Protein AF-A0A0F9HG44-F1 (afdb_monomer_lite)

Foldseek 3Di:
DWWFWCDPNDTDTDDPLLVVLLVVCVVPQPDDDDPVSVVSLVVCVVSVQWDFDDDPPDTGIHGDVVTPGDDD

Secondary structure (DSSP, 8-state):
---EEEETTEEEEPPHHHHHHHHHHHH-TT----HHHHHHHHHHHHTTSEEEEEETTEEEEEE-TTS--B--

Radius of gyration: 11.69 Å; chains: 1; bounding box: 35×22×19 Å

Structure (mmCIF, N/CA/C/O backbone):
data_AF-A0A0F9HG44-F1
#
_entry.id   AF-A0A0F9HG44-F1
#
loop_
_atom_site.group_PDB
_atom_site.id
_atom_site.type_symbol
_atom_site.label_atom_id
_atom_site.label_alt_id
_atom_site.label_comp_id
_atom_site.label_asym_id
_atom_site.label_entity_id
_atom_site.label_seq_id
_atom_site.pdbx_PDB_ins_code
_atom_site.Cartn_x
_atom_site.Cartn_y
_atom_site.Cartn_z
_atom_site.occupancy
_atom_site.B_iso_or_equiv
_atom_site.auth_seq_id
_atom_site.auth_comp_id
_atom_site.auth_asym_id
_atom_site.auth_atom_id
_atom_site.pdbx_PDB_model_num
ATOM 1 N N . MET A 1 1 ? -10.688 10.398 -1.047 1.00 43.94 1 MET A N 1
ATOM 2 C CA . MET A 1 1 ? -10.771 9.135 -1.811 1.00 43.94 1 MET A CA 1
ATOM 3 C C . MET A 1 1 ? -10.790 7.991 -0.800 1.00 43.94 1 MET A C 1
ATOM 5 O O . MET A 1 1 ? -10.130 8.140 0.220 1.00 43.94 1 MET A O 1
ATOM 9 N N . LYS A 1 2 ? -11.596 6.931 -0.966 1.00 40.91 2 LYS A N 1
ATOM 10 C CA . LYS A 1 2 ? -11.610 5.794 -0.019 1.00 40.91 2 LYS A CA 1
ATOM 11 C C . LYS A 1 2 ? -11.208 4.526 -0.759 1.00 40.91 2 LYS A C 1
ATOM 13 O O . LYS A 1 2 ? -12.008 4.009 -1.528 1.00 40.91 2 LYS A O 1
ATOM 18 N N . LEU A 1 3 ? -9.982 4.059 -0.538 1.00 48.44 3 LEU A N 1
ATOM 19 C CA . LEU A 1 3 ? -9.522 2.774 -1.055 1.00 48.44 3 LEU A CA 1
ATOM 20 C C . LEU A 1 3 ? -9.964 1.671 -0.086 1.00 48.44 3 LEU A C 1
ATOM 22 O O . LEU A 1 3 ? -9.921 1.838 1.139 1.00 48.44 3 LEU A O 1
ATOM 26 N N . TRP A 1 4 ? -10.414 0.557 -0.651 1.00 52.47 4 TRP A N 1
ATOM 27 C CA . TRP A 1 4 ? -10.899 -0.600 0.090 1.00 52.47 4 TRP A CA 1
ATOM 28 C C . TRP A 1 4 ? -10.096 -1.838 -0.319 1.00 52.47 4 TRP A C 1
ATOM 30 O O . TRP A 1 4 ? -9.889 -2.085 -1.505 1.00 52.47 4 TRP A O 1
ATOM 40 N N . GLU A 1 5 ? -9.635 -2.603 0.664 1.00 53.75 5 GLU A N 1
ATOM 41 C CA . GLU A 1 5 ? -8.912 -3.867 0.487 1.00 53.75 5 GLU A CA 1
ATOM 42 C C . GLU A 1 5 ? -9.902 -5.031 0.449 1.00 53.75 5 GLU A C 1
ATOM 44 O O . GLU A 1 5 ? -10.777 -5.077 1.297 1.00 53.75 5 GLU A O 1
ATOM 49 N N . LEU A 1 6 ? -9.746 -6.003 -0.452 1.00 48.78 6 LEU A N 1
ATOM 50 C CA . LEU A 1 6 ? -10.520 -7.250 -0.442 1.00 48.78 6 LEU A CA 1
ATOM 51 C C . LEU A 1 6 ? -9.686 -8.385 0.180 1.00 48.78 6 LEU A C 1
ATOM 53 O O . LEU A 1 6 ? -9.107 -9.210 -0.524 1.00 48.78 6 LEU A O 1
ATOM 57 N N . ALA A 1 7 ? -9.627 -8.447 1.512 1.00 48.06 7 ALA A N 1
ATOM 58 C CA . ALA A 1 7 ? -9.018 -9.572 2.225 1.00 48.06 7 ALA A CA 1
ATOM 59 C C . ALA A 1 7 ? -10.097 -10.539 2.719 1.00 48.06 7 ALA A C 1
ATOM 61 O O . ALA A 1 7 ? -11.001 -10.164 3.463 1.00 48.06 7 ALA A O 1
ATOM 62 N N . ASN A 1 8 ? -10.026 -11.807 2.294 1.00 43.88 8 ASN A N 1
ATOM 63 C CA . ASN A 1 8 ? -11.001 -12.856 2.642 1.00 43.88 8 ASN A CA 1
ATOM 64 C C . ASN A 1 8 ? -12.477 -12.482 2.363 1.00 43.88 8 ASN A C 1
ATOM 66 O O . ASN A 1 8 ? -13.378 -12.951 3.056 1.00 43.88 8 ASN A O 1
ATOM 70 N N . GLY A 1 9 ? -12.741 -11.638 1.358 1.00 51.31 9 GLY A N 1
ATOM 71 C CA . GLY A 1 9 ? -14.100 -11.191 1.026 1.00 51.31 9 GLY A CA 1
ATOM 72 C C . GLY A 1 9 ? -14.611 -9.997 1.844 1.00 51.31 9 GLY A C 1
ATOM 73 O O . GLY A 1 9 ? -15.779 -9.642 1.707 1.00 51.31 9 GLY A O 1
ATOM 74 N N . ILE A 1 10 ? -13.776 -9.378 2.686 1.00 50.25 10 ILE A N 1
ATOM 75 C CA . ILE A 1 10 ? -14.139 -8.209 3.497 1.00 50.25 10 ILE A CA 1
ATOM 76 C C . ILE A 1 10 ? -13.417 -6.979 2.954 1.00 50.25 10 ILE A C 1
ATOM 78 O O . ILE A 1 10 ? -12.205 -7.018 2.770 1.00 50.25 10 ILE A O 1
ATOM 82 N N . LEU A 1 11 ? -14.186 -5.907 2.729 1.00 59.03 11 LEU A N 1
ATOM 83 C CA . LEU A 1 11 ? -13.696 -4.589 2.335 1.00 59.03 11 LEU A CA 1
ATOM 84 C C . LEU A 1 11 ? -13.193 -3.820 3.564 1.00 59.03 11 LEU A C 1
ATOM 86 O O . LEU A 1 11 ? -14.002 -3.277 4.322 1.00 59.03 11 LEU A O 1
ATOM 90 N N . THR A 1 12 ? -11.878 -3.772 3.781 1.00 63.69 12 THR A N 1
ATOM 91 C CA . THR A 1 12 ? -11.274 -2.967 4.855 1.00 63.69 12 THR A CA 1
ATOM 92 C C . THR A 1 12 ? -10.918 -1.572 4.342 1.00 63.69 12 THR A C 1
ATOM 94 O O . THR A 1 12 ? -10.182 -1.457 3.361 1.00 63.69 12 THR A O 1
ATOM 97 N N . PRO A 1 13 ? -11.422 -0.494 4.973 1.00 68.88 13 PRO A N 1
ATOM 98 C CA . PRO A 1 13 ? -11.076 0.859 4.566 1.00 68.88 13 PRO A CA 1
ATOM 99 C C . PRO A 1 13 ? -9.617 1.161 4.921 1.00 68.88 13 PRO A C 1
ATOM 101 O O . PRO A 1 13 ? -9.176 0.890 6.044 1.00 68.88 13 PRO A O 1
ATOM 104 N N . LEU A 1 14 ? -8.888 1.753 3.979 1.00 75.81 14 LEU A N 1
ATOM 105 C CA . LEU A 1 14 ? -7.581 2.342 4.250 1.00 75.81 14 LEU A CA 1
ATOM 106 C C . LEU A 1 14 ? -7.740 3.687 4.974 1.00 75.81 14 LEU A C 1
ATOM 108 O O . LEU A 1 14 ? -8.683 4.445 4.716 1.00 75.81 14 LEU A O 1
ATOM 112 N N . SER A 1 15 ? -6.823 3.981 5.897 1.00 84.25 15 SER A N 1
ATOM 113 C CA . SER A 1 15 ? -6.717 5.315 6.496 1.00 84.25 15 SER A CA 1
ATOM 114 C C . SER A 1 15 ? -6.268 6.351 5.457 1.00 84.25 15 SER A C 1
ATOM 116 O O . SER A 1 15 ? -5.785 5.995 4.386 1.00 84.25 15 SER A O 1
ATOM 118 N N . GLU A 1 16 ? -6.409 7.645 5.762 1.00 83.19 16 GLU A N 1
ATOM 119 C CA . GLU A 1 16 ? -5.880 8.711 4.890 1.00 83.19 16 GLU A CA 1
ATOM 120 C C . GLU A 1 16 ? -4.374 8.534 4.653 1.00 83.19 16 GLU A C 1
ATOM 122 O O . GLU A 1 16 ? -3.939 8.501 3.514 1.00 83.19 16 GLU A O 1
ATOM 127 N N . GLU A 1 17 ? -3.607 8.263 5.709 1.00 84.00 17 GLU A N 1
ATOM 128 C CA . GLU A 1 17 ? -2.155 8.049 5.625 1.00 84.00 17 GLU A CA 1
ATOM 129 C C . GLU A 1 17 ? -1.780 6.811 4.782 1.00 84.00 17 GLU A C 1
ATOM 131 O O . GLU A 1 17 ? -0.780 6.808 4.071 1.00 84.00 17 GLU A O 1
ATOM 136 N N . GLU A 1 18 ? -2.597 5.754 4.832 1.00 85.12 18 GLU A N 1
ATOM 137 C CA . GLU A 1 18 ? -2.433 4.562 3.994 1.00 85.12 18 GLU A CA 1
ATOM 138 C C . GLU A 1 18 ? -2.789 4.834 2.525 1.00 85.12 18 GLU A C 1
ATOM 140 O O . GLU A 1 18 ? -2.114 4.315 1.638 1.00 85.12 18 GLU A O 1
ATOM 145 N N . ASN A 1 19 ? -3.820 5.649 2.265 1.00 84.81 19 ASN A N 1
ATOM 146 C CA . ASN A 1 19 ? -4.196 6.075 0.915 1.00 84.81 19 ASN A CA 1
ATOM 147 C C . ASN A 1 19 ? -3.112 6.946 0.287 1.00 84.81 19 ASN A C 1
ATOM 149 O O . ASN A 1 19 ? -2.707 6.670 -0.836 1.00 84.81 19 ASN A O 1
ATOM 153 N N . ASP A 1 20 ? -2.626 7.947 1.020 1.00 85.56 20 ASP A N 1
ATOM 154 C CA . ASP A 1 20 ? -1.605 8.879 0.542 1.00 85.56 20 ASP A CA 1
ATOM 155 C C . ASP A 1 20 ? -0.323 8.124 0.167 1.00 85.56 20 ASP A C 1
ATOM 157 O O . ASP A 1 20 ? 0.264 8.345 -0.894 1.00 85.56 20 ASP A O 1
ATOM 161 N N . LEU A 1 21 ? 0.086 7.165 1.006 1.00 86.88 21 LEU A N 1
ATOM 162 C CA . LEU A 1 21 ? 1.252 6.339 0.718 1.00 86.88 21 LEU A CA 1
ATOM 163 C C . LEU A 1 21 ? 1.013 5.394 -0.467 1.00 86.88 21 LEU A C 1
ATOM 165 O O . LEU A 1 21 ? 1.907 5.199 -1.289 1.00 86.88 21 LEU A O 1
ATOM 169 N N . LEU A 1 22 ? -0.184 4.811 -0.580 1.00 83.94 22 LEU A N 1
ATOM 170 C CA . LEU A 1 22 ? -0.520 3.949 -1.711 1.00 83.94 22 LEU A CA 1
ATOM 171 C C . LEU A 1 22 ? -0.531 4.727 -3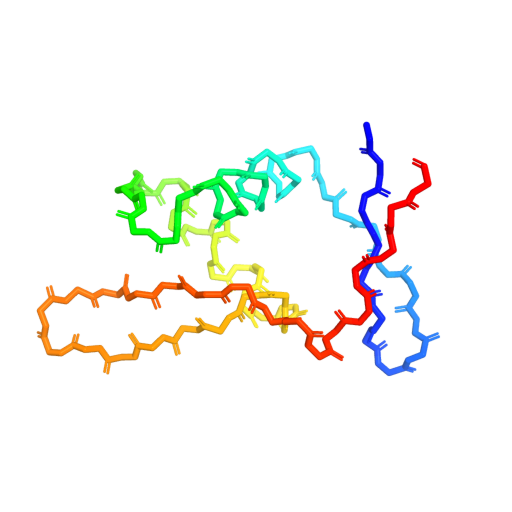.032 1.00 83.94 22 LEU A C 1
ATOM 173 O O . LEU A 1 22 ? -0.039 4.217 -4.035 1.00 83.94 22 LEU A O 1
ATOM 177 N N . GLU A 1 23 ? -1.062 5.950 -3.042 1.00 83.62 23 GLU A N 1
ATOM 178 C CA . GLU A 1 23 ? -1.022 6.833 -4.210 1.00 83.62 23 GLU A CA 1
ATOM 179 C C . GLU A 1 23 ? 0.419 7.145 -4.619 1.00 83.62 23 GLU A C 1
ATOM 181 O O . GLU A 1 23 ? 0.754 7.001 -5.794 1.00 83.62 23 GLU A O 1
ATOM 186 N N . LYS A 1 24 ? 1.297 7.430 -3.650 1.00 84.88 24 LYS A N 1
ATOM 187 C CA . LYS A 1 24 ? 2.733 7.631 -3.891 1.00 84.88 24 LYS A CA 1
ATOM 188 C C . LYS A 1 24 ? 3.374 6.425 -4.591 1.00 84.88 24 LYS A C 1
ATOM 190 O O . LYS A 1 24 ? 4.113 6.604 -5.551 1.00 84.88 24 LYS A O 1
ATOM 195 N N . PHE A 1 25 ? 3.038 5.201 -4.172 1.00 83.00 25 PHE A N 1
ATOM 196 C CA . PHE A 1 25 ? 3.521 3.970 -4.815 1.00 83.00 25 PHE A CA 1
ATOM 197 C C . PHE A 1 25 ? 2.912 3.693 -6.193 1.00 83.00 25 PHE A C 1
ATOM 199 O O . PHE A 1 25 ? 3.549 3.037 -7.013 1.00 83.00 25 PHE A O 1
ATOM 206 N N . LEU A 1 26 ? 1.686 4.156 -6.453 1.00 80.62 26 LEU A N 1
ATOM 207 C CA . LEU A 1 26 ? 1.062 4.059 -7.776 1.00 80.62 26 LEU A CA 1
ATOM 208 C C . LEU A 1 26 ? 1.694 5.030 -8.781 1.00 80.62 26 LEU A C 1
ATOM 210 O O . LEU A 1 26 ? 1.669 4.758 -9.981 1.00 80.62 26 LEU A O 1
ATOM 214 N N . GLU A 1 27 ? 2.233 6.153 -8.306 1.00 82.31 27 GLU A N 1
ATOM 215 C CA . GLU A 1 27 ? 2.959 7.124 -9.127 1.00 82.31 27 GLU A CA 1
ATOM 216 C C . GLU A 1 27 ? 4.439 6.748 -9.302 1.00 82.31 27 GLU A C 1
ATOM 218 O O . GLU A 1 27 ? 4.959 6.833 -10.417 1.00 82.31 27 GLU A O 1
ATOM 223 N N . ASP A 1 28 ? 5.103 6.304 -8.230 1.00 80.31 28 ASP A N 1
ATOM 224 C CA . ASP A 1 28 ? 6.505 5.883 -8.226 1.00 80.31 28 ASP A CA 1
ATOM 225 C C . ASP A 1 28 ? 6.750 4.699 -7.270 1.00 80.31 28 ASP A C 1
ATOM 227 O O . ASP A 1 28 ? 6.849 4.838 -6.046 1.00 80.31 28 ASP A O 1
ATOM 231 N N . GLU A 1 29 ? 6.919 3.508 -7.851 1.00 71.25 29 GLU A N 1
ATOM 232 C CA . GLU A 1 29 ? 7.193 2.263 -7.121 1.00 71.25 29 GLU A CA 1
ATOM 233 C C . GLU A 1 29 ? 8.567 2.251 -6.411 1.00 71.25 29 GLU A C 1
ATOM 235 O O . GLU A 1 29 ? 8.826 1.364 -5.600 1.00 71.25 29 GLU A O 1
ATOM 240 N N . ASN A 1 30 ? 9.468 3.204 -6.692 1.00 72.56 30 ASN A N 1
ATOM 241 C CA . ASN A 1 30 ? 10.782 3.307 -6.040 1.00 72.56 30 ASN A CA 1
ATOM 242 C C . ASN A 1 30 ? 10.920 4.564 -5.168 1.00 72.56 30 ASN A C 1
ATOM 244 O O . ASN A 1 30 ? 12.043 5.017 -4.936 1.00 72.56 30 ASN A O 1
ATOM 248 N N . CYS A 1 31 ? 9.813 5.134 -4.687 1.00 75.56 31 CYS A N 1
ATOM 249 C CA . CYS A 1 31 ? 9.888 6.299 -3.815 1.00 75.56 31 CYS A CA 1
ATOM 250 C C . CYS A 1 31 ? 10.640 5.987 -2.504 1.00 75.56 31 CYS A C 1
ATOM 252 O O . CYS A 1 31 ? 10.450 4.941 -1.882 1.00 75.56 31 CYS A O 1
ATOM 254 N N . GLU A 1 32 ? 11.502 6.913 -2.073 1.00 80.94 32 GLU A N 1
ATOM 255 C CA . GLU A 1 32 ? 12.127 6.837 -0.752 1.00 80.94 32 GLU A CA 1
ATOM 256 C C . GLU A 1 32 ? 11.070 7.071 0.335 1.00 80.94 32 GLU A C 1
ATOM 258 O O . GLU A 1 32 ? 10.225 7.974 0.233 1.00 80.94 32 GLU A O 1
ATOM 263 N N . LEU A 1 33 ? 11.128 6.241 1.377 1.00 84.31 33 LEU A N 1
ATOM 264 C CA . LEU A 1 33 ? 10.246 6.317 2.531 1.00 84.31 33 LEU A CA 1
ATOM 265 C C . LEU A 1 33 ? 10.986 6.918 3.722 1.00 84.31 33 LEU A C 1
ATOM 267 O O . LEU A 1 33 ? 12.154 6.623 3.964 1.00 84.31 33 LEU A O 1
ATOM 271 N N . ASN A 1 34 ? 10.289 7.734 4.503 1.00 87.88 34 ASN A N 1
ATOM 272 C CA . ASN A 1 34 ? 10.733 8.081 5.849 1.00 87.88 34 ASN A CA 1
ATOM 273 C C . ASN A 1 34 ? 10.327 6.997 6.870 1.00 87.88 34 ASN A C 1
ATOM 275 O O . ASN A 1 34 ? 9.456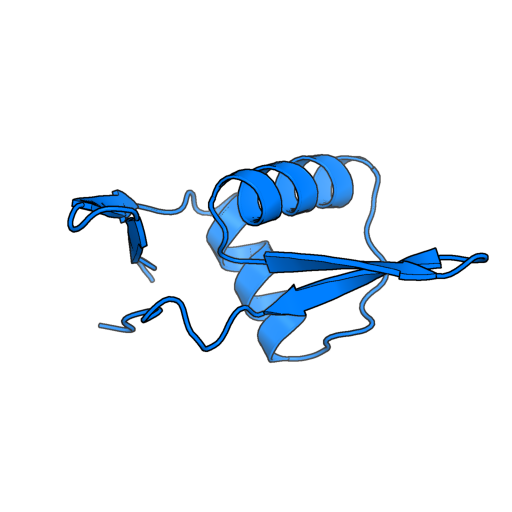 6.175 6.597 1.00 87.88 34 ASN A O 1
ATOM 279 N N . GLU A 1 35 ? 10.888 7.038 8.085 1.00 86.00 35 GLU A N 1
ATOM 280 C CA . GLU A 1 35 ? 10.613 6.049 9.152 1.00 86.00 35 GLU A CA 1
ATOM 281 C C . GLU A 1 35 ? 9.112 5.833 9.424 1.00 86.00 35 GLU A C 1
ATOM 283 O O . GLU A 1 35 ? 8.668 4.738 9.768 1.00 86.00 35 GLU A O 1
ATOM 288 N N . ARG A 1 36 ? 8.296 6.884 9.280 1.00 87.06 36 ARG A N 1
ATOM 289 C CA . ARG A 1 36 ? 6.852 6.806 9.508 1.00 87.06 36 ARG A CA 1
ATOM 290 C C . ARG A 1 36 ? 6.130 6.164 8.326 1.00 87.06 36 ARG A C 1
ATOM 292 O O . ARG A 1 36 ? 5.249 5.333 8.540 1.00 87.06 36 ARG A O 1
ATOM 299 N N . GLU A 1 37 ? 6.520 6.508 7.105 1.00 87.31 37 GLU A N 1
ATOM 300 C CA . GLU A 1 37 ? 6.029 5.880 5.878 1.00 87.31 37 GLU A CA 1
ATOM 301 C C . GLU A 1 37 ? 6.416 4.398 5.816 1.00 87.31 37 GLU A C 1
ATOM 303 O O . GLU A 1 37 ? 5.595 3.587 5.406 1.00 87.31 37 GLU A O 1
ATOM 308 N N . GLU A 1 38 ? 7.594 4.005 6.307 1.00 86.88 38 GLU A N 1
ATOM 309 C CA . GLU A 1 38 ? 7.988 2.594 6.418 1.00 86.88 38 GLU A CA 1
ATOM 310 C C . GLU A 1 38 ? 7.040 1.801 7.326 1.00 86.88 38 GLU A C 1
ATOM 312 O O . GLU A 1 38 ? 6.601 0.703 6.975 1.00 86.88 38 GLU A O 1
ATOM 317 N N . ILE A 1 39 ? 6.655 2.366 8.475 1.00 89.06 39 ILE A N 1
ATOM 318 C CA . ILE A 1 39 ? 5.682 1.736 9.381 1.00 89.06 39 ILE A CA 1
ATOM 319 C C . ILE A 1 39 ? 4.328 1.562 8.680 1.00 89.06 39 ILE A C 1
ATOM 321 O O . ILE A 1 39 ? 3.661 0.536 8.844 1.00 89.06 39 ILE A O 1
ATOM 325 N N . VAL A 1 40 ? 3.898 2.554 7.901 1.00 88.62 40 VAL A N 1
ATOM 326 C CA . VAL A 1 40 ? 2.638 2.496 7.146 1.00 88.62 40 VAL A CA 1
ATOM 327 C C . VAL A 1 40 ? 2.742 1.492 5.992 1.00 88.62 40 VAL A C 1
ATOM 329 O O . VAL A 1 40 ? 1.830 0.687 5.811 1.00 88.62 40 VAL A O 1
ATOM 332 N N . ALA A 1 41 ? 3.873 1.434 5.287 1.00 85.94 41 ALA A N 1
ATOM 333 C CA . ALA A 1 41 ? 4.142 0.443 4.250 1.00 85.94 41 ALA A CA 1
ATOM 334 C C . ALA A 1 41 ? 4.090 -0.981 4.818 1.00 85.94 41 ALA A C 1
ATOM 336 O O . ALA A 1 41 ? 3.449 -1.854 4.238 1.00 85.94 41 ALA A O 1
ATOM 337 N N . GLN A 1 42 ? 4.662 -1.223 6.002 1.00 86.19 42 GLN A N 1
ATOM 338 C CA . GLN A 1 42 ? 4.568 -2.522 6.679 1.00 86.19 42 GLN A CA 1
ATOM 339 C C . GLN A 1 42 ? 3.125 -2.903 7.045 1.00 86.19 42 GLN A C 1
ATOM 341 O O . GLN A 1 42 ? 2.745 -4.076 6.938 1.00 86.19 42 GLN A O 1
ATOM 346 N N . LYS A 1 43 ? 2.287 -1.933 7.435 1.00 86.69 43 LYS A N 1
ATOM 347 C CA . LYS A 1 43 ? 0.848 -2.171 7.644 1.00 86.69 43 LYS A CA 1
ATOM 348 C C . LYS A 1 43 ? 0.154 -2.540 6.336 1.00 86.69 43 LYS A C 1
ATOM 350 O O . LYS A 1 43 ? -0.605 -3.504 6.318 1.00 86.69 43 LYS A O 1
ATOM 355 N N . LEU A 1 44 ? 0.451 -1.835 5.246 1.00 83.44 44 LEU A N 1
ATOM 356 C CA . LEU A 1 44 ? -0.078 -2.141 3.914 1.00 83.44 44 LEU A CA 1
ATOM 357 C C . LEU A 1 44 ? 0.384 -3.514 3.399 1.00 83.44 44 LEU A C 1
ATOM 359 O O . LEU A 1 44 ? -0.398 -4.214 2.762 1.00 83.44 44 LEU A O 1
ATOM 363 N N . VAL A 1 45 ? 1.610 -3.940 3.722 1.00 85.06 45 VAL A N 1
ATOM 364 C CA . VAL A 1 45 ? 2.096 -5.304 3.447 1.00 85.06 45 VAL A CA 1
ATOM 365 C C . VAL A 1 45 ? 1.329 -6.341 4.261 1.00 85.06 45 VAL A C 1
ATOM 367 O O . VAL A 1 45 ? 0.911 -7.365 3.727 1.00 85.06 45 VAL A O 1
ATOM 370 N N . SER A 1 46 ? 1.081 -6.066 5.544 1.00 82.94 46 SER A N 1
ATOM 371 C CA . SER A 1 46 ? 0.280 -6.948 6.409 1.00 82.94 46 SER A CA 1
ATOM 372 C C . SER A 1 46 ? -1.164 -7.091 5.908 1.00 82.94 46 SER A C 1
ATOM 374 O O . SER A 1 46 ? -1.769 -8.151 6.049 1.00 82.94 46 SER A O 1
ATOM 376 N N . LYS A 1 47 ? -1.685 -6.038 5.271 1.00 77.81 47 LYS A N 1
ATOM 377 C CA . LYS A 1 47 ? -2.969 -5.980 4.556 1.00 77.81 47 LYS A CA 1
ATOM 378 C C . LYS A 1 47 ? -2.891 -6.508 3.116 1.00 77.81 47 LYS A C 1
ATOM 380 O O . LYS A 1 47 ? -3.778 -6.295 2.306 1.00 77.81 47 LYS A O 1
ATOM 385 N N . SER A 1 48 ? -1.791 -7.148 2.724 1.00 78.69 48 SER A N 1
ATOM 386 C CA . SER A 1 48 ? -1.580 -7.659 1.360 1.00 78.69 48 SER A CA 1
ATOM 387 C C . SER A 1 48 ? -1.729 -6.626 0.225 1.00 78.69 48 SER A C 1
ATOM 389 O O . SER A 1 48 ? -1.726 -7.028 -0.936 1.00 78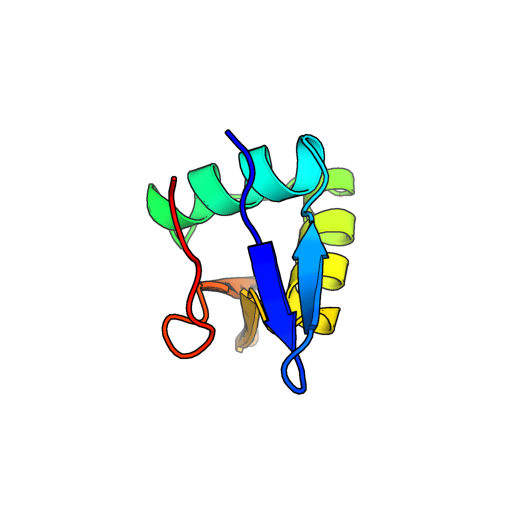.69 48 SER A O 1
ATOM 391 N N . VAL A 1 49 ? -1.837 -5.324 0.518 1.00 80.94 49 VAL A N 1
ATOM 392 C CA . VAL A 1 49 ? -1.987 -4.233 -0.462 1.00 80.94 49 VAL A CA 1
ATOM 393 C C . VAL A 1 49 ? -0.648 -3.927 -1.115 1.00 80.94 49 VAL A C 1
ATOM 395 O O . VAL A 1 49 ? -0.580 -3.696 -2.320 1.00 80.94 49 VAL A O 1
ATOM 398 N N . LEU A 1 50 ? 0.424 -3.970 -0.326 1.00 83.94 50 LEU A N 1
ATOM 399 C CA . LEU A 1 50 ? 1.791 -3.922 -0.821 1.00 83.94 50 LEU A CA 1
ATOM 400 C C . LEU A 1 50 ? 2.435 -5.304 -0.709 1.00 83.94 50 LEU A C 1
ATOM 402 O O . LEU A 1 50 ? 2.127 -6.099 0.175 1.00 83.94 50 LEU A O 1
ATOM 406 N N . ILE A 1 51 ? 3.368 -5.582 -1.605 1.00 83.56 51 ILE A N 1
ATOM 407 C CA . ILE A 1 51 ? 4.277 -6.717 -1.523 1.00 83.56 51 ILE A CA 1
ATOM 408 C C . ILE A 1 51 ? 5.659 -6.144 -1.253 1.00 83.56 51 ILE A C 1
ATOM 410 O O . ILE A 1 51 ? 6.148 -5.327 -2.030 1.00 83.56 51 ILE A O 1
ATOM 414 N N . ARG A 1 52 ? 6.276 -6.581 -0.154 1.00 84.50 52 ARG A N 1
ATOM 415 C CA . ARG A 1 52 ? 7.688 -6.321 0.120 1.00 84.50 52 ARG A CA 1
ATOM 416 C C . ARG A 1 52 ? 8.530 -7.288 -0.704 1.00 84.50 52 ARG A C 1
ATOM 418 O O . ARG A 1 52 ? 8.337 -8.501 -0.630 1.00 84.50 52 ARG A O 1
ATOM 425 N N . GLU A 1 53 ? 9.443 -6.749 -1.489 1.00 82.12 53 GLU A N 1
ATOM 426 C CA . GLU A 1 53 ? 10.496 -7.492 -2.158 1.00 82.12 53 GLU A CA 1
ATOM 427 C C . GLU A 1 53 ? 11.782 -7.296 -1.358 1.00 82.12 53 GLU A C 1
ATOM 429 O O . GLU A 1 53 ? 12.352 -6.204 -1.343 1.00 82.12 53 GLU A O 1
ATOM 434 N N . ASP A 1 54 ? 12.233 -8.357 -0.687 1.00 67.25 54 ASP A N 1
AT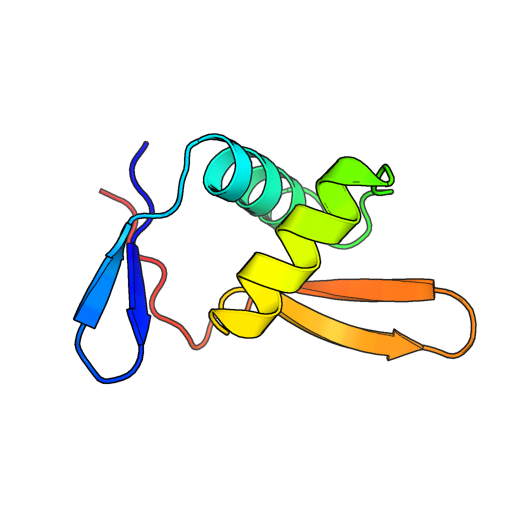OM 435 C CA . ASP A 1 54 ? 13.536 -8.356 -0.027 1.00 67.25 54 ASP A CA 1
ATOM 436 C C . ASP A 1 54 ? 14.625 -8.325 -1.104 1.00 67.25 54 ASP A C 1
ATOM 438 O O . ASP A 1 54 ? 14.889 -9.320 -1.789 1.00 67.25 54 ASP A O 1
ATOM 442 N N . LYS A 1 55 ? 15.254 -7.162 -1.277 1.00 60.66 55 LYS A N 1
ATOM 443 C CA . LYS A 1 55 ? 16.535 -7.040 -1.971 1.00 60.66 55 LYS A CA 1
ATOM 444 C C . LYS A 1 55 ? 17.605 -6.681 -0.955 1.00 60.66 55 LYS A C 1
ATOM 446 O O . LYS A 1 55 ? 17.355 -5.902 -0.046 1.00 60.66 55 LYS A O 1
ATOM 451 N N . GLU A 1 56 ? 18.798 -7.237 -1.155 1.00 57.09 56 GLU A N 1
ATOM 452 C CA . GLU A 1 56 ? 19.936 -7.178 -0.223 1.00 57.09 56 GLU A CA 1
ATOM 453 C C . GLU A 1 56 ? 20.340 -5.762 0.228 1.00 57.09 56 GLU A C 1
ATOM 455 O O . GLU A 1 56 ? 20.963 -5.641 1.276 1.00 57.09 56 GLU A O 1
ATOM 460 N N . ASP A 1 57 ? 19.963 -4.712 -0.512 1.00 55.91 57 ASP A N 1
ATOM 461 C CA . ASP A 1 57 ? 20.355 -3.325 -0.218 1.00 55.91 57 ASP A CA 1
ATOM 462 C C . ASP A 1 57 ? 19.195 -2.377 0.134 1.00 55.91 57 ASP A C 1
ATOM 464 O O . ASP A 1 57 ? 19.434 -1.352 0.767 1.00 55.91 57 ASP A O 1
ATOM 468 N N . CYS A 1 58 ? 17.945 -2.676 -0.245 1.00 57.59 58 CYS A N 1
ATOM 469 C CA . CYS A 1 58 ? 16.796 -1.806 0.040 1.00 57.59 58 CYS A CA 1
ATOM 470 C C . CYS A 1 58 ? 15.493 -2.607 0.084 1.00 57.59 58 CYS A C 1
ATOM 472 O O . CYS A 1 58 ? 15.219 -3.397 -0.826 1.00 57.59 58 CYS A O 1
ATOM 474 N N . ASP A 1 59 ? 14.648 -2.307 1.072 1.00 64.38 59 ASP A N 1
ATOM 475 C CA . ASP A 1 59 ? 13.262 -2.765 1.103 1.00 64.38 59 ASP A CA 1
ATOM 476 C C . ASP A 1 59 ? 12.498 -2.128 -0.057 1.00 64.38 59 ASP A C 1
ATOM 478 O O . ASP A 1 59 ? 12.196 -0.936 -0.048 1.00 64.38 59 ASP A O 1
ATOM 482 N N . LYS A 1 60 ? 12.206 -2.921 -1.091 1.00 72.81 60 LYS A N 1
ATOM 483 C CA . LYS A 1 60 ? 11.353 -2.476 -2.192 1.00 72.81 60 LYS A CA 1
ATOM 484 C C . LYS A 1 60 ? 9.917 -2.868 -1.902 1.00 72.81 60 LYS A C 1
ATOM 486 O O . LYS A 1 60 ? 9.649 -3.997 -1.498 1.00 72.81 60 LYS A O 1
ATOM 491 N N . PHE A 1 61 ? 8.985 -1.961 -2.153 1.00 79.62 61 PHE A N 1
ATOM 492 C CA . PHE A 1 61 ? 7.559 -2.237 -2.043 1.00 79.62 61 PHE A CA 1
ATOM 493 C C . PHE A 1 61 ? 6.918 -2.095 -3.416 1.00 79.62 61 PHE A C 1
ATOM 495 O O . PHE A 1 61 ? 7.242 -1.182 -4.166 1.00 79.62 61 PHE A O 1
ATOM 502 N N . ARG A 1 62 ? 5.993 -2.994 -3.746 1.00 80.44 62 ARG A N 1
ATOM 503 C CA . ARG A 1 62 ? 5.185 -2.892 -4.964 1.00 80.44 62 ARG A CA 1
ATOM 504 C C . ARG A 1 62 ? 3.715 -3.076 -4.661 1.00 80.44 62 ARG A C 1
ATOM 506 O O . ARG A 1 62 ? 3.359 -3.858 -3.779 1.00 80.44 62 ARG A O 1
ATOM 513 N N . VAL A 1 63 ? 2.857 -2.411 -5.425 1.00 80.69 63 VAL A N 1
ATOM 514 C CA . VAL A 1 63 ? 1.409 -2.573 -5.285 1.00 80.69 63 VA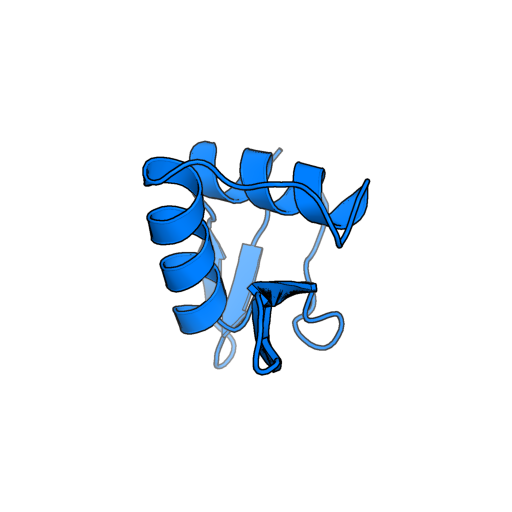L A CA 1
ATOM 515 C C . VAL A 1 63 ? 1.001 -3.986 -5.691 1.00 80.69 63 VAL A C 1
ATOM 517 O O . VAL A 1 63 ? 1.427 -4.536 -6.713 1.00 80.69 63 VAL A O 1
ATOM 520 N N . ASN A 1 64 ? 0.172 -4.612 -4.865 1.00 77.50 64 ASN A N 1
ATOM 521 C CA . ASN A 1 64 ? -0.395 -5.910 -5.156 1.00 77.50 64 ASN A CA 1
ATOM 522 C C . ASN A 1 64 ? -1.641 -5.759 -6.032 1.00 77.50 64 ASN A C 1
ATOM 524 O O . ASN A 1 64 ? -2.765 -5.790 -5.543 1.00 77.50 64 ASN A O 1
ATOM 528 N N . TYR A 1 65 ? -1.443 -5.685 -7.347 1.00 69.25 65 TYR A N 1
ATOM 529 C CA . TYR A 1 65 ? -2.535 -5.606 -8.328 1.00 69.25 65 TYR A CA 1
ATOM 530 C C . TYR A 1 65 ? -3.474 -6.831 -8.351 1.00 69.25 65 TYR A C 1
ATOM 532 O O . TYR A 1 65 ? -4.429 -6.852 -9.121 1.00 69.25 65 TYR A O 1
ATOM 540 N N . ARG A 1 66 ? -3.192 -7.884 -7.565 1.00 64.31 66 ARG A N 1
ATOM 541 C CA . ARG A 1 66 ? -4.102 -9.031 -7.388 1.00 64.31 66 ARG A CA 1
ATOM 542 C C . ARG A 1 66 ? -5.116 -8.824 -6.271 1.00 64.31 66 ARG A C 1
ATOM 544 O O . ARG A 1 66 ? -6.092 -9.566 -6.222 1.00 64.31 66 ARG A O 1
ATOM 551 N N . VAL A 1 67 ? -4.872 -7.880 -5.365 1.00 64.00 67 VAL A N 1
ATOM 552 C CA . VAL A 1 67 ? -5.930 -7.373 -4.495 1.00 64.00 67 VAL A CA 1
ATOM 553 C C . VAL A 1 67 ? -6.705 -6.399 -5.363 1.00 64.00 67 VAL A C 1
ATOM 555 O O . VAL A 1 67 ? -6.115 -5.462 -5.897 1.00 64.00 67 VAL A O 1
ATOM 558 N N . ASP A 1 68 ? -7.997 -6.647 -5.567 1.00 53.94 68 ASP A N 1
ATOM 559 C CA . ASP A 1 68 ? -8.850 -5.688 -6.260 1.00 53.94 68 ASP A CA 1
ATOM 560 C C . ASP A 1 68 ? -8.889 -4.401 -5.422 1.00 53.94 68 ASP A C 1
ATOM 562 O O . ASP A 1 68 ? -9.637 -4.296 -4.450 1.00 53.94 68 ASP A O 1
ATOM 566 N N . VAL A 1 69 ? -8.035 -3.435 -5.754 1.00 54.97 69 VAL A N 1
ATOM 567 C CA . VAL A 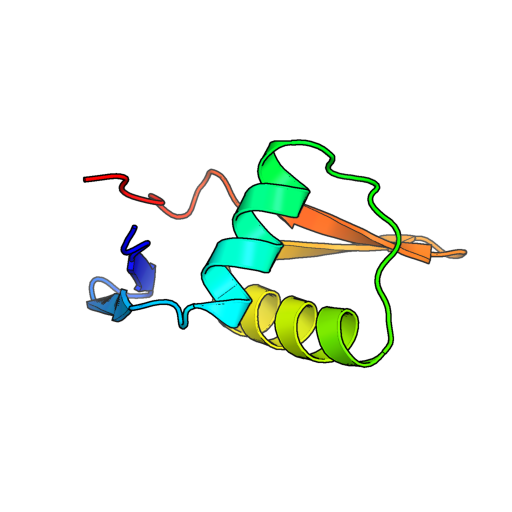1 69 ? -8.063 -2.093 -5.172 1.00 54.97 69 VAL A CA 1
ATOM 568 C C . VAL A 1 69 ? -9.132 -1.318 -5.939 1.00 54.97 69 VAL A C 1
ATOM 570 O O . VAL A 1 69 ? -8.881 -0.785 -7.020 1.00 54.97 69 VAL A O 1
ATOM 573 N N . TRP A 1 70 ? -10.359 -1.311 -5.417 1.00 49.62 70 TRP A N 1
ATOM 574 C CA . TRP A 1 70 ? -11.474 -0.592 -6.036 1.00 49.62 70 TRP A CA 1
ATOM 575 C C . TRP A 1 70 ? -11.319 0.918 -5.802 1.00 49.62 70 TRP A C 1
ATOM 577 O O . TRP A 1 70 ? -11.164 1.366 -4.663 1.00 49.62 70 TRP A O 1
ATOM 587 N N . ARG A 1 71 ? -11.366 1.699 -6.890 1.00 44.72 71 ARG A N 1
ATOM 588 C CA . ARG A 1 71 ? -11.521 3.161 -6.878 1.00 44.72 71 ARG A CA 1
ATOM 589 C C . ARG A 1 71 ? -12.995 3.480 -7.151 1.00 44.72 71 ARG A C 1
ATOM 591 O O . ARG A 1 71 ? -13.506 3.035 -8.175 1.00 44.72 71 ARG A O 1
ATOM 598 N N . ASP A 1 72 ? -13.641 4.219 -6.254 1.00 43.62 72 ASP A N 1
ATOM 599 C CA . ASP A 1 72 ? -14.952 4.861 -6.468 1.00 43.62 72 ASP A CA 1
ATOM 600 C C . ASP A 1 72 ? -14.748 6.383 -6.520 1.00 43.62 72 ASP A C 1
ATOM 602 O O . ASP A 1 72 ? -13.999 6.894 -5.644 1.00 43.62 72 ASP A O 1
#

Organism: NCBI:txid412755

Sequence (72 aa):
MKLWELANGILTPLSEEENDLLEKFLEDENCELNEREEIVAQKLVSKSVLIREDKEDCDKFRVNYRVDVWRD

pLDDT: mean 72.21, std 14.75, range [40.91, 89.06]